Protein AF-A0A0F8ZRV9-F1 (afdb_monomer_lite)

Foldseek 3Di:
DDDQLAVVVLVVLVVLLVVLVPDPDLVSSLVSLVVSLCQLLVQVVHDLVLSLQLLCLVVVPPPVLSVLSVVLVVVNVCVVVPVDDDPCSVVSSVSSSVSSVVSSVCSVVVVVVDRHSVVSNVVSVDDSDPVSVVVVVVVVVVVVVVVVVVVVVD

Organism: NCBI:txid412755

pLDDT: mean 90.04, std 11.02, range [47.88, 98.31]

Sequence (154 aa):
MQKLDYRRELQELLVRFANAMSQTDPNTTFLQLWCILERITDTIGGRYDETIKRVLWLYVDRPDMKERLEHLRFRRNQYVHAAKSDSTMEQTVYSAKSFVEDHLLRLIRNDFGVASLNEYGKFLSLPTNVETLKKRREHLDRAIQIRDKKDSSE

Radius of gyration: 18.88 Å; chains: 1; bounding box: 40×34×60 Å

Structure (mmCIF, N/CA/C/O backbone):
data_AF-A0A0F8ZRV9-F1
#
_entry.id   AF-A0A0F8ZRV9-F1
#
loop_
_atom_site.group_PDB
_atom_site.id
_atom_site.type_symbol
_atom_site.label_atom_id
_atom_site.label_alt_id
_atom_site.label_comp_id
_atom_site.label_asym_id
_atom_site.label_entity_id
_atom_site.label_seq_id
_atom_site.pdbx_PDB_ins_code
_atom_site.Cartn_x
_atom_site.Cartn_y
_atom_site.Cartn_z
_atom_site.occupancy
_atom_site.B_iso_or_equiv
_atom_site.auth_seq_id
_atom_site.auth_comp_id
_atom_site.auth_asym_id
_atom_site.auth_atom_id
_atom_site.pdbx_PDB_model_num
ATOM 1 N N . MET A 1 1 ? -16.639 14.617 -5.423 1.00 51.97 1 MET A N 1
ATOM 2 C CA . MET A 1 1 ? -15.360 14.092 -4.894 1.00 51.97 1 MET A CA 1
ATOM 3 C C . MET A 1 1 ? -15.126 14.733 -3.538 1.00 51.97 1 MET A C 1
ATOM 5 O O . MET A 1 1 ? -15.075 15.956 -3.483 1.00 51.97 1 MET A O 1
ATOM 9 N N . GLN A 1 2 ? -15.071 13.948 -2.458 1.00 62.88 2 GLN A N 1
ATOM 10 C CA . GLN A 1 2 ? -14.686 14.455 -1.135 1.00 62.88 2 GLN A CA 1
ATOM 11 C C . GLN A 1 2 ? -13.272 15.053 -1.197 1.00 62.88 2 GLN A C 1
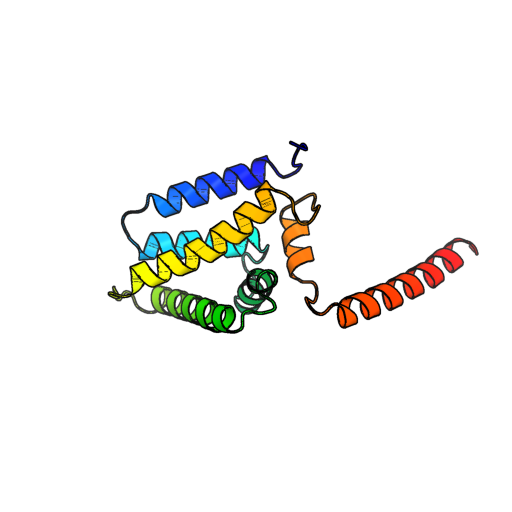ATOM 13 O O . GLN A 1 2 ? -12.431 14.604 -1.979 1.00 62.88 2 GLN A O 1
ATOM 18 N N . LYS A 1 3 ? -13.015 16.089 -0.395 1.00 78.50 3 LYS A N 1
ATOM 19 C CA . LYS A 1 3 ? -11.672 16.649 -0.231 1.00 78.50 3 LYS A CA 1
ATOM 20 C C . LYS A 1 3 ? -10.818 15.604 0.497 1.00 78.50 3 LYS A C 1
ATOM 22 O O . LYS A 1 3 ? -11.143 15.246 1.619 1.00 78.50 3 LYS A O 1
ATOM 27 N N . LEU A 1 4 ? -9.771 15.099 -0.156 1.00 87.25 4 LEU A N 1
ATOM 28 C CA . LEU A 1 4 ? -8.797 14.204 0.474 1.00 87.25 4 LEU A CA 1
ATOM 29 C C . LEU A 1 4 ? -7.794 15.046 1.266 1.00 87.25 4 LEU A C 1
ATOM 31 O O . LEU A 1 4 ? -7.089 15.868 0.673 1.00 87.25 4 LEU A O 1
ATOM 35 N N . ASP A 1 5 ? -7.702 14.833 2.576 1.00 90.50 5 ASP A N 1
ATOM 36 C CA . ASP A 1 5 ? -6.788 15.593 3.443 1.00 90.50 5 ASP A CA 1
ATOM 37 C C . ASP A 1 5 ? -5.311 15.340 3.097 1.00 90.50 5 ASP A C 1
ATOM 39 O O . ASP A 1 5 ? -4.480 16.243 3.163 1.00 90.50 5 ASP A O 1
ATOM 43 N N . TYR A 1 6 ? -5.007 14.153 2.570 1.00 93.31 6 TYR A N 1
ATOM 44 C CA . TYR A 1 6 ? -3.690 13.752 2.067 1.00 93.31 6 TYR A CA 1
ATOM 45 C C . TYR A 1 6 ? -3.513 13.958 0.555 1.00 93.31 6 TYR A C 1
ATOM 47 O O . TYR A 1 6 ? -2.625 13.360 -0.056 1.00 93.31 6 TYR A O 1
ATOM 55 N N . ARG A 1 7 ? -4.330 14.809 -0.090 1.00 94.25 7 ARG A N 1
ATOM 56 C CA . ARG A 1 7 ? -4.272 15.040 -1.550 1.00 94.25 7 ARG A CA 1
ATOM 57 C C . ARG A 1 7 ? -2.862 15.359 -2.044 1.00 94.25 7 ARG A C 1
ATOM 59 O O . ARG A 1 7 ? -2.469 14.858 -3.093 1.00 94.25 7 ARG A O 1
ATOM 66 N N . ARG A 1 8 ? -2.122 16.201 -1.317 1.00 94.38 8 ARG A N 1
ATOM 67 C CA . ARG A 1 8 ? -0.761 16.596 -1.704 1.00 94.38 8 ARG A CA 1
ATOM 68 C C . ARG A 1 8 ? 0.186 15.395 -1.695 1.00 94.38 8 ARG A C 1
ATOM 70 O O . ARG A 1 8 ? 0.881 15.173 -2.677 1.00 94.38 8 ARG A O 1
ATOM 77 N N . GLU A 1 9 ? 0.168 14.595 -0.633 1.00 94.31 9 GLU A N 1
ATOM 78 C CA . GLU A 1 9 ? 0.999 13.389 -0.545 1.00 94.31 9 GLU A CA 1
ATOM 79 C C . GLU A 1 9 ? 0.629 12.367 -1.627 1.00 94.31 9 GLU A C 1
ATOM 81 O O . GLU A 1 9 ? 1.505 11.759 -2.238 1.00 94.31 9 GLU A O 1
ATOM 86 N N . LEU A 1 10 ? -0.666 12.223 -1.927 1.00 95.56 10 LEU A N 1
ATOM 87 C CA . LEU A 1 10 ? -1.135 11.369 -3.017 1.00 95.56 10 LEU A CA 1
ATOM 88 C C . LEU A 1 10 ? -0.658 11.869 -4.388 1.00 95.56 10 LEU A C 1
ATOM 90 O O . LEU A 1 10 ? -0.245 11.068 -5.222 1.00 95.56 10 LEU A O 1
ATOM 94 N N . GLN A 1 11 ? -0.669 13.181 -4.631 1.00 96.62 11 GLN A N 1
ATOM 95 C CA . GLN A 1 11 ? -0.117 13.761 -5.859 1.00 96.62 11 GLN A CA 1
ATOM 96 C C . GLN A 1 11 ? 1.387 13.501 -5.975 1.00 96.62 11 GLN A C 1
ATOM 98 O O . GLN A 1 11 ? 1.851 13.091 -7.036 1.00 96.62 11 GLN A O 1
ATOM 103 N N . GLU A 1 12 ? 2.142 13.678 -4.890 1.00 96.38 12 GLU A N 1
ATOM 104 C CA . GLU A 1 12 ? 3.576 13.375 -4.855 1.00 96.38 12 GLU A CA 1
ATOM 105 C C . GLU A 1 12 ? 3.848 11.887 -5.154 1.00 96.38 12 GLU A C 1
ATOM 107 O O . GLU A 1 12 ? 4.767 11.568 -5.912 1.00 96.38 12 GLU A O 1
ATOM 112 N N . LEU A 1 13 ? 3.026 10.970 -4.628 1.00 96.50 13 LEU A N 1
ATOM 113 C CA . LEU A 1 13 ? 3.090 9.539 -4.946 1.00 96.50 13 LEU A CA 1
ATOM 114 C C . LEU A 1 13 ? 2.796 9.246 -6.422 1.00 96.50 13 LEU A C 1
ATOM 116 O O . LEU A 1 13 ? 3.531 8.484 -7.047 1.00 96.50 13 LEU A O 1
ATOM 120 N N . LEU A 1 14 ? 1.756 9.860 -6.991 1.00 97.81 14 LEU A N 1
ATOM 121 C CA . LEU A 1 14 ? 1.388 9.674 -8.398 1.00 97.81 14 LEU A CA 1
ATOM 122 C C . LEU A 1 14 ? 2.472 10.192 -9.347 1.00 97.81 14 LEU A C 1
ATOM 124 O O . LEU A 1 14 ? 2.784 9.531 -10.335 1.00 97.81 14 LEU A O 1
ATOM 128 N N . VAL A 1 15 ? 3.091 11.332 -9.029 1.00 98.12 15 VAL A N 1
ATOM 129 C CA . VAL A 1 15 ? 4.231 11.860 -9.794 1.00 98.12 15 VAL A CA 1
ATOM 130 C C . VAL A 1 15 ? 5.419 10.901 -9.721 1.00 98.12 15 VAL A C 1
ATOM 132 O O . VAL A 1 15 ? 6.020 10.594 -10.747 1.00 98.12 15 VAL A O 1
ATOM 135 N N . ARG A 1 16 ? 5.743 10.367 -8.535 1.00 97.38 16 ARG A N 1
ATOM 136 C CA . ARG A 1 16 ? 6.809 9.358 -8.387 1.00 97.38 16 ARG A CA 1
ATOM 137 C C . ARG A 1 16 ? 6.512 8.097 -9.191 1.00 97.38 16 ARG A C 1
ATOM 139 O O . ARG A 1 16 ? 7.412 7.580 -9.843 1.00 97.38 16 ARG A O 1
ATOM 146 N N . PHE A 1 17 ? 5.265 7.635 -9.180 1.00 98.25 17 PHE A N 1
ATOM 147 C CA . PHE A 1 17 ? 4.834 6.491 -9.976 1.00 98.25 17 PHE A CA 1
ATOM 148 C C . PHE A 1 17 ? 4.985 6.749 -11.480 1.00 98.25 17 PHE A C 1
ATOM 150 O O . PHE A 1 17 ? 5.601 5.945 -12.174 1.00 98.25 17 PHE A O 1
ATOM 157 N N . ALA A 1 18 ? 4.516 7.895 -11.980 1.00 98.00 18 ALA A N 1
ATOM 158 C CA . ALA A 1 18 ? 4.677 8.274 -13.384 1.00 98.00 18 ALA A CA 1
ATOM 159 C C . ALA A 1 18 ? 6.159 8.374 -13.795 1.00 98.00 18 ALA A C 1
ATOM 161 O O . ALA A 1 18 ? 6.546 7.883 -14.857 1.00 98.00 18 ALA A O 1
ATOM 162 N N . ASN A 1 19 ? 7.006 8.934 -12.926 1.00 97.56 19 ASN A N 1
ATOM 163 C CA . ASN A 1 19 ? 8.446 9.031 -13.159 1.00 97.56 19 ASN A CA 1
ATOM 164 C C . ASN A 1 19 ? 9.121 7.654 -13.187 1.00 97.56 19 ASN A C 1
ATOM 166 O O . ASN A 1 19 ? 9.988 7.436 -14.033 1.00 97.56 19 ASN A O 1
ATOM 170 N N . ALA A 1 20 ? 8.706 6.724 -12.320 1.00 97.12 20 ALA A N 1
ATOM 171 C CA . ALA A 1 20 ? 9.192 5.344 -12.318 1.00 97.12 20 ALA A CA 1
ATOM 172 C C . ALA A 1 20 ? 8.841 4.613 -13.614 1.00 97.12 20 ALA A C 1
ATOM 174 O O . ALA A 1 20 ? 9.692 3.952 -14.209 1.00 97.12 20 ALA A O 1
ATOM 175 N N . MET A 1 21 ? 7.608 4.788 -14.088 1.00 96.62 21 MET A N 1
ATOM 176 C CA . MET A 1 21 ? 7.146 4.199 -15.346 1.00 96.62 21 MET A CA 1
ATOM 177 C C . MET A 1 21 ? 7.795 4.825 -16.586 1.00 96.62 21 MET A C 1
ATOM 179 O O . MET A 1 21 ? 7.799 4.202 -17.641 1.00 96.62 21 MET A O 1
ATOM 183 N N . SER A 1 22 ? 8.357 6.029 -16.462 1.00 96.44 22 SER A N 1
ATOM 184 C CA . SER A 1 22 ? 9.089 6.708 -17.539 1.00 96.44 22 SER A CA 1
ATOM 185 C C . SER A 1 22 ? 10.569 6.309 -17.621 1.00 96.44 22 SER A C 1
ATOM 187 O O . SER A 1 22 ? 11.279 6.794 -18.500 1.00 96.44 22 SER A O 1
ATOM 189 N N . GLN A 1 23 ? 11.067 5.478 -16.699 1.00 95.06 23 GLN A N 1
ATOM 190 C CA . GLN A 1 23 ? 12.460 5.030 -16.722 1.00 95.06 23 GLN A CA 1
ATOM 191 C C . GLN A 1 23 ? 12.693 4.008 -17.840 1.00 95.06 23 GLN A C 1
ATOM 193 O O . GLN A 1 23 ? 11.866 3.130 -18.072 1.00 95.06 23 GLN A O 1
ATOM 198 N N . THR A 1 24 ? 13.855 4.091 -18.488 1.00 91.25 24 THR A N 1
ATOM 199 C CA . THR A 1 24 ? 14.255 3.144 -19.541 1.00 91.25 24 THR A CA 1
ATOM 200 C C . THR A 1 24 ? 14.810 1.838 -18.973 1.00 91.25 24 THR A C 1
ATOM 202 O O . THR A 1 24 ? 14.653 0.790 -19.590 1.00 91.25 24 THR A O 1
ATOM 205 N N . ASP A 1 25 ? 15.480 1.889 -17.817 1.00 90.69 25 ASP A N 1
ATOM 206 C CA . ASP A 1 25 ? 16.070 0.710 -17.176 1.00 90.69 25 ASP A CA 1
ATOM 207 C C . ASP A 1 25 ? 15.048 0.004 -16.261 1.00 90.69 25 ASP A C 1
ATOM 209 O O . ASP A 1 25 ? 14.657 0.576 -15.236 1.00 90.69 25 ASP A O 1
ATOM 213 N N . PRO A 1 26 ? 14.666 -1.256 -16.557 1.00 90.00 26 PRO A N 1
ATOM 214 C CA . PRO A 1 26 ? 13.691 -1.999 -15.763 1.00 90.00 26 PRO A CA 1
ATOM 215 C C . PRO A 1 26 ? 14.103 -2.196 -14.301 1.00 90.00 26 PRO A C 1
ATOM 217 O O . PRO A 1 26 ? 13.244 -2.267 -13.422 1.00 90.00 26 PRO A O 1
ATOM 220 N N . ASN A 1 27 ? 15.405 -2.272 -14.010 1.00 89.12 27 ASN A N 1
ATOM 221 C CA . ASN A 1 27 ? 15.872 -2.428 -12.633 1.00 89.12 27 ASN A CA 1
ATOM 222 C C . ASN A 1 27 ? 15.600 -1.163 -11.813 1.00 89.12 27 ASN A C 1
ATOM 224 O O . ASN A 1 27 ? 15.067 -1.229 -10.703 1.00 89.12 27 ASN A O 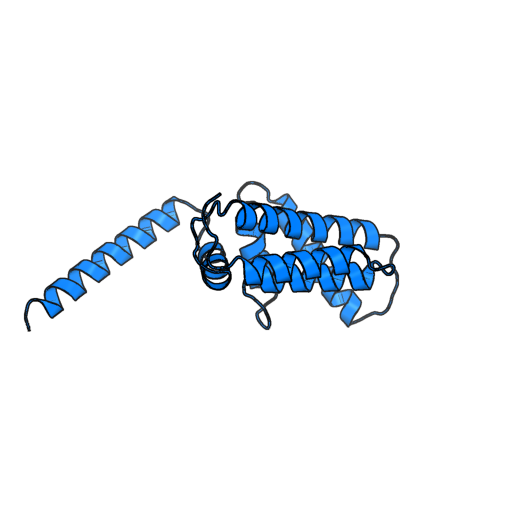1
ATOM 228 N N . THR A 1 28 ? 15.919 -0.005 -12.389 1.00 91.62 28 THR A N 1
ATOM 229 C CA . THR A 1 28 ? 15.612 1.306 -11.817 1.00 91.62 28 THR A CA 1
ATOM 230 C C . THR A 1 28 ? 14.107 1.481 -11.638 1.00 91.62 28 THR A C 1
ATOM 232 O O . THR A 1 28 ? 13.672 1.884 -10.557 1.00 91.62 28 THR A O 1
ATOM 235 N N . THR A 1 29 ? 13.297 1.113 -12.639 1.00 95.25 29 THR A N 1
ATOM 236 C CA . THR A 1 29 ? 11.830 1.107 -12.511 1.00 95.25 29 THR A CA 1
ATOM 237 C C . THR A 1 29 ? 11.386 0.257 -11.325 1.00 95.25 29 THR A C 1
ATOM 239 O O . THR A 1 29 ? 10.628 0.729 -10.479 1.00 95.25 29 THR A O 1
ATOM 242 N N . PHE A 1 30 ? 11.876 -0.981 -11.226 1.00 94.75 30 PHE A N 1
ATOM 243 C CA . PHE A 1 30 ? 11.506 -1.898 -10.154 1.00 94.75 30 PHE A CA 1
ATOM 244 C C . PHE A 1 30 ? 11.846 -1.339 -8.767 1.00 94.75 30 PHE A C 1
ATOM 246 O O . PHE A 1 30 ? 10.990 -1.350 -7.881 1.00 94.75 30 PHE A O 1
ATOM 253 N N . LEU A 1 31 ? 13.053 -0.798 -8.577 1.00 93.06 31 LEU A N 1
ATOM 254 C CA . LEU A 1 31 ? 13.441 -0.192 -7.302 1.00 93.06 31 LEU A CA 1
ATOM 255 C C . LEU A 1 31 ? 12.566 1.007 -6.935 1.00 93.06 31 LEU A C 1
ATOM 257 O O . LEU A 1 31 ? 12.151 1.128 -5.784 1.00 93.06 31 LEU A O 1
ATOM 261 N N . GLN A 1 32 ? 12.253 1.877 -7.897 1.00 95.88 32 GLN A N 1
ATOM 262 C CA . GLN A 1 32 ? 11.383 3.022 -7.637 1.00 95.88 32 GLN A CA 1
ATOM 263 C C . GLN A 1 32 ? 9.962 2.578 -7.268 1.00 95.88 32 GLN A C 1
ATOM 265 O O . GLN A 1 32 ? 9.390 3.112 -6.317 1.00 95.88 32 GLN A O 1
ATOM 270 N N . LEU A 1 33 ? 9.416 1.564 -7.948 1.00 97.31 33 LEU A N 1
ATOM 271 C CA . LEU A 1 33 ? 8.125 0.963 -7.597 1.00 97.31 33 LEU A CA 1
ATOM 272 C C . LEU A 1 33 ? 8.148 0.339 -6.195 1.00 97.31 33 LEU A C 1
ATOM 274 O O . LEU A 1 33 ? 7.206 0.529 -5.427 1.00 97.31 33 LEU A O 1
ATOM 278 N N . TRP A 1 34 ? 9.232 -0.347 -5.824 1.00 95.62 34 TRP A N 1
ATOM 279 C CA . TRP A 1 34 ? 9.401 -0.892 -4.477 1.00 95.62 34 TRP A CA 1
ATOM 280 C C . TRP A 1 34 ? 9.419 0.211 -3.410 1.00 95.62 34 TRP A C 1
ATOM 282 O O . TRP A 1 34 ? 8.697 0.119 -2.420 1.00 95.62 34 TRP A O 1
ATOM 292 N N . CYS A 1 35 ? 10.163 1.299 -3.627 1.00 95.06 35 CYS A N 1
ATOM 293 C CA . CYS A 1 35 ? 10.163 2.441 -2.708 1.00 95.06 35 CYS A CA 1
ATOM 294 C C . CYS A 1 35 ? 8.783 3.109 -2.598 1.00 95.06 35 CYS A C 1
ATOM 296 O O . CYS A 1 35 ? 8.417 3.611 -1.533 1.00 95.06 35 CYS A O 1
ATOM 298 N N . ILE A 1 36 ? 7.998 3.117 -3.680 1.00 97.25 36 ILE A N 1
ATOM 299 C CA . ILE A 1 36 ? 6.612 3.593 -3.647 1.00 97.25 36 ILE A CA 1
ATOM 300 C C . ILE A 1 36 ? 5.750 2.675 -2.774 1.00 97.25 36 ILE A C 1
ATOM 302 O O . ILE A 1 36 ? 4.994 3.197 -1.956 1.00 97.25 36 ILE A O 1
ATOM 306 N N . LEU A 1 37 ? 5.892 1.346 -2.879 1.00 96.69 37 LEU A N 1
ATOM 307 C CA . LEU A 1 37 ? 5.215 0.414 -1.967 1.00 96.69 37 LEU A CA 1
ATOM 308 C C . LEU A 1 37 ? 5.584 0.711 -0.515 1.00 96.69 37 LEU A C 1
ATOM 310 O O . LEU A 1 37 ? 4.686 0.920 0.291 1.00 96.69 37 LEU A O 1
ATOM 314 N N . GLU A 1 38 ? 6.877 0.827 -0.200 1.00 95.56 38 GLU A N 1
ATOM 315 C CA . GLU A 1 38 ? 7.345 1.131 1.159 1.00 95.56 38 GLU A CA 1
ATOM 316 C C . GLU A 1 38 ? 6.767 2.447 1.699 1.00 95.56 38 GLU A C 1
ATOM 318 O O . GLU A 1 38 ? 6.421 2.533 2.879 1.00 95.56 38 GLU A O 1
ATOM 323 N N . ARG A 1 39 ? 6.638 3.474 0.847 1.00 95.69 39 ARG A N 1
ATOM 324 C CA . ARG A 1 39 ? 6.018 4.750 1.223 1.00 95.69 39 ARG A CA 1
ATOM 325 C C . ARG A 1 39 ? 4.519 4.606 1.456 1.00 95.69 39 ARG A C 1
ATOM 327 O O . ARG A 1 39 ? 4.028 5.107 2.462 1.00 95.69 39 ARG A O 1
ATOM 334 N N . ILE A 1 40 ? 3.800 3.964 0.536 1.00 95.50 40 ILE A N 1
ATOM 335 C CA . ILE A 1 40 ? 2.347 3.781 0.627 1.00 95.50 40 ILE A CA 1
ATOM 336 C C . ILE A 1 40 ? 1.987 2.962 1.865 1.00 95.50 40 ILE A C 1
ATOM 338 O O . ILE A 1 40 ? 1.042 3.297 2.574 1.00 95.50 40 ILE A O 1
ATOM 342 N N . THR A 1 41 ? 2.750 1.908 2.146 1.00 95.25 41 THR A N 1
ATOM 343 C CA . THR A 1 41 ? 2.514 1.062 3.311 1.00 95.25 41 THR A CA 1
ATOM 344 C C . THR A 1 41 ? 3.070 1.640 4.602 1.00 95.25 41 THR A C 1
ATOM 346 O O . THR A 1 41 ? 2.922 0.984 5.622 1.00 95.25 41 THR A O 1
ATOM 349 N N . ASP A 1 42 ? 3.680 2.829 4.599 1.00 94.50 42 ASP A N 1
ATOM 350 C CA . ASP A 1 42 ? 4.326 3.460 5.759 1.00 94.50 42 ASP A CA 1
ATOM 351 C C . ASP A 1 42 ? 5.338 2.534 6.463 1.00 94.50 42 ASP A C 1
ATOM 353 O O . ASP A 1 42 ? 5.253 2.257 7.661 1.00 94.50 42 ASP A O 1
ATOM 357 N N . THR A 1 43 ? 6.265 1.983 5.677 1.00 93.69 43 THR A N 1
ATOM 358 C CA . THR A 1 43 ? 7.317 1.052 6.125 1.00 93.69 43 THR A CA 1
ATOM 359 C C . THR A 1 43 ? 8.713 1.480 5.669 1.00 93.69 43 THR A C 1
ATOM 361 O O . THR A 1 43 ? 9.612 0.646 5.570 1.00 93.69 43 THR A O 1
ATOM 364 N N . ILE A 1 44 ? 8.920 2.760 5.344 1.00 88.94 44 ILE A N 1
ATOM 365 C CA . ILE A 1 44 ? 10.250 3.277 4.985 1.00 88.94 44 ILE A CA 1
ATOM 366 C C . ILE A 1 44 ? 11.208 3.056 6.158 1.00 88.94 44 ILE A C 1
ATOM 368 O O . ILE A 1 44 ? 10.921 3.457 7.282 1.00 88.94 44 ILE A O 1
ATOM 372 N N . GLY A 1 45 ? 12.348 2.411 5.898 1.00 81.56 45 GLY A N 1
ATOM 373 C CA . GLY A 1 45 ? 13.318 2.048 6.940 1.00 81.56 45 GLY A CA 1
ATOM 374 C C . GLY A 1 45 ? 12.861 0.909 7.864 1.00 81.56 45 GLY A C 1
ATOM 375 O O . GLY A 1 45 ? 13.587 0.551 8.788 1.00 81.56 45 GLY A O 1
ATOM 376 N N . GLY A 1 46 ? 11.679 0.335 7.620 1.00 81.31 46 GLY A N 1
ATOM 377 C CA . GLY A 1 46 ? 11.158 -0.833 8.321 1.00 81.31 46 GLY A CA 1
ATOM 378 C C . GLY A 1 46 ? 11.693 -2.156 7.764 1.00 81.31 46 GLY A C 1
ATOM 379 O O . GLY A 1 46 ? 12.556 -2.202 6.885 1.00 81.31 46 GLY A O 1
ATOM 380 N N . ARG A 1 47 ? 11.165 -3.271 8.281 1.00 84.31 47 ARG A N 1
ATOM 381 C CA . ARG A 1 47 ? 11.508 -4.622 7.800 1.00 84.31 47 ARG A CA 1
ATOM 382 C C . ARG A 1 47 ? 10.685 -4.948 6.552 1.00 84.31 47 ARG A C 1
ATOM 384 O O . ARG A 1 47 ? 9.482 -4.710 6.547 1.00 84.31 47 ARG A O 1
ATOM 391 N N . TYR A 1 48 ? 11.287 -5.586 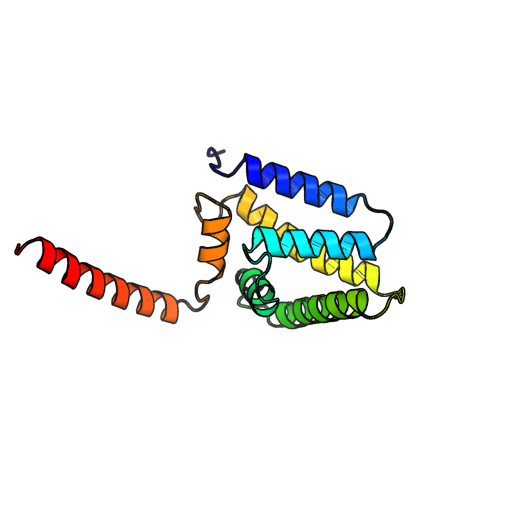5.543 1.00 85.88 48 TYR A N 1
ATOM 392 C CA . TYR A 1 48 ? 10.569 -5.975 4.312 1.00 85.88 48 TYR A CA 1
ATOM 393 C C . TYR A 1 48 ? 9.361 -6.876 4.576 1.00 85.88 48 TYR A C 1
ATOM 395 O O . TYR A 1 48 ? 8.366 -6.799 3.861 1.00 85.88 48 TYR A O 1
ATOM 403 N N . ASP A 1 49 ? 9.419 -7.682 5.635 1.00 89.12 49 ASP A N 1
ATOM 404 C CA . ASP A 1 49 ? 8.302 -8.527 6.063 1.00 89.12 49 ASP A CA 1
ATOM 405 C C . ASP A 1 49 ? 7.055 -7.697 6.405 1.00 89.12 49 ASP A C 1
ATOM 407 O O . ASP A 1 49 ? 5.926 -8.130 6.174 1.00 89.12 49 ASP A O 1
ATOM 411 N N . GLU A 1 50 ? 7.246 -6.483 6.926 1.00 92.94 50 GLU A N 1
ATOM 412 C CA . GLU A 1 50 ? 6.154 -5.571 7.243 1.00 92.94 50 GLU A CA 1
ATOM 413 C C . GLU A 1 50 ? 5.545 -4.957 5.982 1.00 92.94 50 GLU A C 1
ATOM 415 O O . GLU A 1 50 ? 4.320 -4.925 5.862 1.00 92.94 50 GLU A O 1
ATOM 420 N N . THR A 1 51 ? 6.378 -4.549 5.019 1.00 94.75 51 THR A N 1
ATOM 421 C CA . THR A 1 51 ? 5.922 -4.089 3.699 1.00 94.75 51 THR A CA 1
ATOM 422 C C . THR A 1 51 ? 5.080 -5.167 3.031 1.00 94.75 51 THR A C 1
ATOM 424 O O . THR A 1 51 ? 3.929 -4.914 2.687 1.00 94.75 51 THR A O 1
ATOM 427 N N . ILE A 1 52 ? 5.595 -6.399 2.933 1.00 94.56 52 ILE A N 1
ATOM 428 C CA . ILE A 1 52 ? 4.872 -7.529 2.330 1.00 94.56 52 ILE A CA 1
ATOM 429 C C . ILE A 1 52 ? 3.535 -7.749 3.032 1.00 94.56 52 ILE A C 1
ATOM 431 O O . ILE A 1 52 ? 2.502 -7.838 2.371 1.00 94.56 52 ILE A O 1
ATOM 435 N N . LYS A 1 53 ? 3.531 -7.808 4.368 1.00 94.25 53 LYS A N 1
ATOM 436 C CA . LYS A 1 53 ? 2.306 -8.025 5.141 1.00 94.25 53 LYS A CA 1
ATOM 437 C C . LYS A 1 53 ? 1.257 -6.942 4.870 1.00 94.25 53 LYS A C 1
ATOM 439 O O . LYS A 1 53 ? 0.088 -7.277 4.698 1.00 94.25 53 LYS A O 1
ATOM 444 N N . ARG A 1 54 ? 1.659 -5.666 4.844 1.00 95.94 54 ARG A N 1
ATOM 445 C CA . ARG A 1 54 ? 0.747 -4.535 4.611 1.00 95.94 54 ARG A CA 1
ATOM 446 C C . ARG A 1 54 ? 0.257 -4.484 3.162 1.00 95.94 54 ARG A C 1
ATOM 448 O O . ARG A 1 54 ? -0.915 -4.190 2.950 1.00 95.94 54 ARG A O 1
ATOM 455 N N . VAL A 1 55 ? 1.095 -4.840 2.182 1.00 96.69 55 VAL A N 1
ATOM 456 C CA . VAL A 1 55 ? 0.652 -4.965 0.781 1.00 96.69 55 VAL A CA 1
ATOM 457 C C . VAL A 1 55 ? -0.375 -6.092 0.637 1.00 96.69 55 VAL A C 1
ATOM 459 O O . VAL A 1 55 ? -1.436 -5.911 0.042 1.00 96.69 55 VAL A O 1
ATOM 462 N N . LEU A 1 56 ? -0.107 -7.248 1.251 1.00 96.06 56 LEU A N 1
ATOM 463 C CA . LEU A 1 56 ? -0.989 -8.419 1.207 1.00 96.06 56 LEU A CA 1
ATOM 464 C C . LEU A 1 56 ? -2.345 -8.217 1.877 1.00 96.06 56 LEU A C 1
ATOM 466 O O . LEU A 1 56 ? -3.242 -9.032 1.670 1.00 96.06 56 LEU A O 1
ATOM 470 N N . TRP A 1 57 ? -2.524 -7.146 2.648 1.00 95.94 57 TRP A N 1
ATOM 471 C CA . TRP A 1 57 ? -3.793 -6.853 3.302 1.00 95.94 57 TRP A CA 1
ATOM 472 C C . TRP A 1 57 ? -4.954 -6.776 2.293 1.00 95.94 57 TRP A C 1
ATOM 474 O O . TRP A 1 57 ? -6.053 -7.235 2.590 1.00 95.94 57 TRP A O 1
ATOM 484 N N . LEU A 1 58 ? -4.705 -6.281 1.072 1.00 95.56 58 LEU A N 1
ATOM 485 C CA . LEU A 1 58 ? -5.707 -6.217 -0.003 1.00 95.56 58 LEU A CA 1
ATOM 486 C C . LEU A 1 58 ? -6.063 -7.587 -0.622 1.00 95.56 58 LEU A C 1
ATOM 488 O O . LEU A 1 58 ? -7.019 -7.671 -1.390 1.00 95.56 58 LEU A O 1
ATOM 492 N N . TYR A 1 59 ? -5.317 -8.651 -0.307 1.00 94.81 59 TYR A N 1
ATOM 493 C CA . TYR A 1 59 ? -5.299 -9.921 -1.046 1.00 94.81 59 TYR A CA 1
ATOM 494 C C . TYR A 1 59 ? -5.588 -11.138 -0.153 1.00 94.81 59 TYR A C 1
ATOM 496 O O . TYR A 1 59 ? -4.971 -12.191 -0.303 1.00 94.81 59 TYR A O 1
ATOM 504 N N . VAL A 1 60 ? -6.525 -10.997 0.788 1.00 86.44 60 VAL A N 1
ATOM 505 C CA . VAL A 1 60 ? -6.823 -12.000 1.833 1.00 86.44 60 VAL A CA 1
ATOM 506 C C . VAL A 1 60 ? -7.061 -13.409 1.272 1.00 86.44 60 VAL A C 1
ATOM 508 O O . VAL A 1 60 ? -6.543 -14.375 1.826 1.00 86.44 60 VAL A O 1
ATOM 511 N N . ASP A 1 61 ? -7.763 -13.518 0.143 1.00 85.25 61 ASP A N 1
ATOM 512 C CA . ASP A 1 61 ? -8.167 -14.798 -0.459 1.00 85.25 61 ASP A CA 1
ATOM 513 C C . ASP A 1 61 ? -7.253 -15.247 -1.614 1.00 85.25 61 ASP A C 1
ATOM 515 O O . ASP A 1 61 ? -7.636 -16.069 -2.448 1.00 85.25 61 ASP A O 1
ATOM 519 N N . ARG A 1 62 ? -6.049 -14.670 -1.715 1.00 88.50 62 ARG A N 1
ATOM 520 C CA . ARG A 1 62 ? -5.135 -14.860 -2.851 1.00 88.50 62 ARG A CA 1
ATOM 521 C C . ARG A 1 62 ? -3.740 -15.272 -2.376 1.00 88.50 62 ARG A C 1
ATOM 523 O O . ARG A 1 62 ? -2.827 -14.443 -2.345 1.00 88.50 62 ARG A O 1
ATOM 530 N N . PRO A 1 63 ? -3.547 -16.547 -1.984 1.00 85.12 63 PRO A N 1
ATOM 531 C CA . PRO A 1 63 ? -2.262 -17.028 -1.473 1.00 85.12 63 PRO A CA 1
ATOM 532 C C . PRO A 1 63 ? -1.130 -16.896 -2.506 1.00 85.12 63 PRO A C 1
ATOM 534 O O . PRO A 1 63 ? 0.012 -16.638 -2.128 1.00 85.12 63 PRO A O 1
ATOM 537 N N . ASP A 1 64 ? -1.463 -16.961 -3.798 1.00 91.44 64 ASP A N 1
ATOM 538 C CA . ASP A 1 64 ? -0.558 -16.730 -4.929 1.00 91.44 64 ASP A CA 1
ATOM 539 C C . ASP A 1 64 ? 0.113 -15.344 -4.887 1.00 91.44 64 ASP A C 1
ATOM 541 O O . ASP A 1 64 ? 1.269 -15.183 -5.287 1.00 91.44 64 ASP A O 1
ATOM 545 N N . MET A 1 65 ? -0.563 -14.332 -4.331 1.00 94.00 65 MET A N 1
ATOM 546 C CA . MET A 1 65 ? -0.007 -12.978 -4.219 1.00 94.00 65 MET A CA 1
ATOM 547 C C . MET A 1 65 ? 1.159 -12.905 -3.237 1.00 94.00 65 MET A C 1
ATOM 549 O O . MET A 1 65 ? 2.076 -12.104 -3.433 1.00 94.00 65 MET A O 1
ATOM 553 N N . LYS A 1 66 ? 1.162 -13.758 -2.203 1.00 93.19 66 LYS A N 1
ATOM 554 C CA . LYS A 1 66 ? 2.270 -13.824 -1.245 1.00 93.19 66 LYS A CA 1
ATOM 555 C C . LYS A 1 66 ? 3.533 -14.326 -1.922 1.00 93.19 66 LYS A C 1
ATOM 557 O O . LYS A 1 66 ? 4.574 -13.697 -1.783 1.00 93.19 66 LYS A O 1
ATOM 562 N N . GLU A 1 67 ? 3.437 -15.412 -2.678 1.00 92.62 67 GLU A N 1
ATOM 563 C CA . GLU A 1 67 ? 4.575 -15.969 -3.416 1.00 92.62 67 GLU A CA 1
ATOM 564 C C . GLU A 1 67 ? 5.129 -14.956 -4.423 1.00 92.62 67 GLU A C 1
ATOM 566 O O . GLU A 1 67 ? 6.342 -14.762 -4.514 1.00 92.62 67 GLU A O 1
ATOM 571 N N . ARG A 1 68 ? 4.241 -14.220 -5.103 1.00 93.75 68 ARG A N 1
ATOM 572 C CA . ARG A 1 68 ? 4.630 -13.147 -6.022 1.00 93.75 68 ARG A CA 1
ATOM 573 C C . ARG A 1 68 ? 5.393 -12.022 -5.314 1.00 93.75 68 ARG A C 1
ATOM 575 O O . ARG A 1 68 ? 6.435 -11.606 -5.813 1.00 93.75 68 ARG A O 1
ATOM 582 N N . LEU A 1 69 ? 4.927 -11.543 -4.157 1.00 93.75 69 LEU A N 1
ATOM 583 C CA . LEU A 1 69 ? 5.630 -10.515 -3.370 1.00 93.75 69 LEU A CA 1
ATOM 584 C C . LEU A 1 69 ? 6.951 -11.009 -2.783 1.00 93.75 69 LEU A C 1
ATOM 586 O O . LEU A 1 69 ? 7.924 -10.257 -2.739 1.00 93.75 69 LEU A O 1
ATOM 590 N N . GLU A 1 70 ? 7.005 -12.268 -2.361 1.00 93.19 70 GLU A N 1
ATOM 591 C CA . GLU A 1 70 ? 8.235 -12.889 -1.877 1.00 93.19 70 GLU A CA 1
ATOM 592 C C . GLU A 1 70 ? 9.287 -12.989 -2.979 1.00 93.19 70 GLU A C 1
ATOM 594 O O . GLU A 1 70 ? 10.458 -12.666 -2.755 1.00 93.19 70 GLU A O 1
ATOM 599 N N . HIS A 1 71 ? 8.860 -13.323 -4.199 1.00 91.94 71 HIS A N 1
ATOM 600 C CA . HIS A 1 71 ? 9.718 -13.238 -5.369 1.00 91.94 71 HIS A CA 1
ATOM 601 C C . HIS A 1 71 ? 10.233 -11.804 -5.567 1.00 91.94 71 HIS A C 1
ATOM 603 O O . HIS A 1 71 ? 11.439 -11.613 -5.695 1.00 91.94 71 HIS A O 1
ATOM 609 N N . LEU A 1 72 ? 9.379 -10.774 -5.492 1.00 93.06 72 LEU A N 1
ATOM 610 C CA . LEU A 1 72 ? 9.828 -9.374 -5.584 1.00 93.06 72 LEU A CA 1
ATOM 611 C C . LEU A 1 72 ? 10.870 -9.015 -4.508 1.00 93.06 72 LEU A C 1
ATOM 613 O O . LEU A 1 72 ? 11.899 -8.421 -4.832 1.00 93.06 72 LEU A O 1
ATOM 617 N N . ARG A 1 73 ? 10.667 -9.421 -3.248 1.00 91.81 73 ARG A N 1
ATOM 618 C CA . ARG A 1 73 ? 11.652 -9.211 -2.169 1.00 91.81 73 ARG A CA 1
ATOM 619 C C . ARG A 1 73 ? 12.991 -9.860 -2.501 1.00 91.81 73 ARG A C 1
ATOM 621 O O . ARG A 1 73 ? 14.037 -9.228 -2.352 1.00 91.81 73 ARG A O 1
ATOM 628 N N . PHE A 1 74 ? 12.964 -11.106 -2.967 1.00 89.12 74 PHE A N 1
ATOM 629 C CA . PHE A 1 74 ? 14.169 -11.820 -3.372 1.00 89.12 74 PHE A CA 1
ATOM 630 C C . PHE A 1 74 ? 14.905 -11.084 -4.499 1.00 89.12 74 PHE A C 1
ATOM 632 O O . PHE A 1 74 ? 16.108 -10.852 -4.387 1.00 89.12 74 PHE A O 1
ATOM 639 N N . ARG A 1 75 ? 14.184 -10.619 -5.526 1.00 87.00 75 ARG A N 1
ATOM 640 C CA . ARG A 1 75 ? 14.741 -9.832 -6.639 1.00 87.00 75 ARG A CA 1
ATOM 641 C C . ARG A 1 75 ? 15.377 -8.527 -6.177 1.00 87.00 75 ARG A C 1
ATOM 643 O O . ARG A 1 75 ? 16.479 -8.196 -6.606 1.00 87.00 75 ARG A O 1
ATOM 650 N N . ARG A 1 76 ? 14.730 -7.814 -5.255 1.00 85.94 76 ARG A N 1
ATOM 651 C CA . ARG A 1 76 ? 15.266 -6.582 -4.662 1.00 85.94 76 ARG A CA 1
ATOM 652 C C . ARG A 1 76 ? 16.561 -6.838 -3.898 1.00 85.94 76 ARG A C 1
ATOM 654 O O . ARG A 1 76 ? 17.513 -6.080 -4.049 1.00 85.94 76 ARG A O 1
ATOM 661 N N . ASN A 1 77 ? 16.629 -7.925 -3.133 1.00 84.69 77 ASN A N 1
ATOM 662 C CA . ASN A 1 77 ? 17.859 -8.310 -2.441 1.00 84.69 77 ASN A CA 1
ATOM 663 C C . ASN A 1 77 ? 18.959 -8.726 -3.427 1.00 84.69 77 ASN A C 1
ATOM 665 O O . ASN A 1 77 ? 20.103 -8.312 -3.270 1.00 84.69 77 ASN A O 1
ATOM 669 N N . GLN A 1 78 ? 18.623 -9.490 -4.470 1.00 80.88 78 GLN A N 1
ATOM 670 C CA . GLN A 1 78 ? 19.577 -9.858 -5.515 1.00 80.88 78 GLN A CA 1
ATOM 671 C C . GLN A 1 78 ? 20.152 -8.635 -6.218 1.00 80.88 78 GLN A C 1
ATOM 673 O O . GLN A 1 78 ? 21.360 -8.576 -6.380 1.00 80.88 78 GLN A O 1
ATOM 678 N N . TYR A 1 79 ? 19.334 -7.648 -6.582 1.00 73.50 79 TYR A N 1
ATOM 679 C CA . TYR A 1 79 ? 19.819 -6.439 -7.249 1.00 73.50 79 TYR A CA 1
ATOM 680 C C . TYR A 1 79 ? 20.808 -5.645 -6.380 1.00 73.50 79 TYR A C 1
ATOM 682 O O . TYR A 1 79 ? 21.831 -5.176 -6.871 1.00 73.50 79 TYR A O 1
ATOM 690 N N . VAL A 1 80 ? 20.546 -5.549 -5.071 1.00 66.62 80 VAL A N 1
ATOM 691 C CA . VAL A 1 80 ? 21.465 -4.905 -4.114 1.00 66.62 80 VAL A CA 1
ATOM 692 C C . VAL A 1 80 ? 22.795 -5.669 -3.994 1.00 66.62 80 VAL A C 1
ATOM 694 O O . VAL A 1 80 ? 23.821 -5.060 -3.697 1.00 66.62 80 VAL A O 1
ATOM 697 N N . HIS A 1 81 ? 22.803 -6.982 -4.243 1.00 58.88 81 HIS A N 1
ATOM 698 C CA . HIS A 1 81 ? 23.971 -7.847 -4.032 1.00 58.88 81 HIS A CA 1
ATOM 699 C C . HIS A 1 81 ? 24.670 -8.341 -5.312 1.00 58.88 81 HIS A C 1
ATOM 701 O O . HIS A 1 81 ? 25.812 -8.788 -5.241 1.00 58.88 81 HIS A O 1
ATOM 707 N N . ALA A 1 82 ? 24.031 -8.276 -6.478 1.00 56.44 82 ALA A N 1
ATOM 708 C CA . ALA A 1 82 ? 24.529 -8.823 -7.732 1.00 56.44 82 ALA A CA 1
ATOM 709 C C . ALA A 1 82 ? 24.003 -7.996 -8.916 1.00 56.44 82 ALA A C 1
ATOM 711 O O . ALA A 1 82 ? 22.837 -8.085 -9.292 1.00 56.44 82 ALA A O 1
ATOM 712 N N . ALA A 1 83 ? 24.890 -7.224 -9.544 1.00 55.69 83 ALA A N 1
ATOM 713 C CA . ALA A 1 83 ? 24.616 -6.425 -10.739 1.00 55.69 83 ALA A CA 1
ATOM 714 C C . ALA A 1 83 ? 24.476 -7.291 -12.013 1.00 55.69 83 ALA A C 1
ATOM 716 O O . ALA A 1 83 ? 25.198 -7.098 -12.989 1.00 55.69 83 ALA A O 1
ATOM 717 N N . LYS A 1 84 ? 23.590 -8.296 -12.006 1.00 56.06 84 LYS A N 1
ATOM 718 C CA . LYS A 1 84 ? 23.269 -9.100 -13.195 1.00 56.06 84 LYS A CA 1
ATOM 719 C C . LYS A 1 84 ? 21.924 -8.670 -13.768 1.00 56.06 84 LYS A C 1
ATOM 721 O O . LYS A 1 84 ? 20.912 -8.727 -13.076 1.00 56.06 84 LYS A O 1
ATOM 726 N N . SER A 1 85 ? 21.923 -8.277 -15.040 1.00 56.84 85 SER A N 1
ATOM 727 C CA . SER A 1 85 ? 20.696 -8.116 -15.815 1.00 56.84 85 SER A CA 1
ATOM 728 C C . SER A 1 85 ? 20.064 -9.487 -16.053 1.00 56.84 85 SER A C 1
ATOM 730 O O . SER A 1 85 ? 20.744 -10.462 -16.374 1.00 56.84 85 SER A O 1
ATOM 732 N N . ASP A 1 86 ? 18.754 -9.572 -15.858 1.00 66.06 86 ASP A N 1
ATOM 733 C CA . ASP A 1 86 ? 17.998 -10.810 -15.992 1.00 66.06 86 ASP A CA 1
ATOM 734 C C . ASP A 1 86 ? 16.794 -10.571 -16.903 1.00 66.06 86 ASP A C 1
ATOM 736 O O . ASP A 1 86 ? 16.019 -9.633 -16.709 1.00 66.06 86 ASP A O 1
ATOM 740 N N . SER A 1 87 ? 16.646 -11.460 -17.884 1.00 66.38 87 SER A N 1
ATOM 741 C CA . SER A 1 87 ? 15.543 -11.543 -18.848 1.00 66.38 87 SER A CA 1
ATOM 742 C C . SER A 1 87 ? 14.132 -11.480 -18.244 1.00 66.38 87 SER A C 1
ATOM 744 O O . SER A 1 87 ? 13.181 -11.143 -18.940 1.00 66.38 87 SER A O 1
ATOM 746 N N . THR A 1 88 ? 13.971 -11.772 -16.952 1.00 80.81 88 THR A N 1
ATOM 747 C CA . THR A 1 88 ? 12.677 -11.758 -16.248 1.00 80.81 88 THR A CA 1
ATOM 748 C C . THR A 1 88 ? 12.347 -10.419 -15.574 1.00 80.81 88 THR A C 1
ATOM 750 O O . THR A 1 88 ? 11.323 -10.289 -14.892 1.00 80.81 88 THR A O 1
ATOM 753 N N . MET A 1 89 ? 13.200 -9.397 -15.725 1.00 87.00 89 MET A N 1
ATOM 754 C CA . MET A 1 89 ? 13.022 -8.125 -15.017 1.00 87.00 89 MET A CA 1
ATOM 755 C C . MET A 1 89 ? 11.737 -7.392 -15.423 1.00 87.00 89 MET A C 1
ATOM 757 O O . MET A 1 89 ? 11.063 -6.832 -14.563 1.00 87.00 89 MET A O 1
ATOM 761 N N . GLU A 1 90 ? 11.312 -7.471 -16.684 1.00 88.31 90 GLU A N 1
ATOM 762 C CA . GLU A 1 90 ? 10.042 -6.871 -17.121 1.00 88.31 90 GLU A CA 1
ATOM 763 C C . GLU A 1 90 ? 8.829 -7.474 -16.394 1.00 88.31 90 GLU A C 1
ATOM 765 O O . GLU A 1 90 ? 7.941 -6.750 -15.944 1.00 88.31 90 GLU A O 1
ATOM 770 N N . GLN A 1 91 ? 8.819 -8.795 -16.182 1.00 90.50 91 GLN A N 1
ATOM 771 C CA . GLN A 1 91 ? 7.766 -9.471 -15.412 1.00 90.50 91 GLN A CA 1
ATOM 772 C C . GLN A 1 91 ? 7.795 -9.058 -13.933 1.00 90.50 91 GLN A C 1
ATOM 774 O O . GLN A 1 91 ? 6.749 -8.930 -13.287 1.00 90.50 91 GLN A O 1
ATOM 779 N N . THR A 1 92 ? 8.996 -8.818 -13.401 1.00 92.56 92 THR A N 1
ATOM 780 C CA . THR A 1 92 ? 9.210 -8.310 -12.038 1.00 92.56 92 THR A CA 1
ATOM 781 C C . THR A 1 92 ? 8.634 -6.896 -11.901 1.00 92.56 92 THR A C 1
ATOM 783 O O . THR A 1 92 ? 7.854 -6.639 -10.982 1.00 92.56 92 THR A O 1
ATOM 786 N N . VAL A 1 93 ? 8.924 -6.007 -12.857 1.00 95.06 93 VAL A N 1
ATOM 787 C CA . VAL A 1 93 ? 8.365 -4.647 -12.936 1.00 95.06 93 VAL A CA 1
ATOM 788 C C . VAL A 1 93 ? 6.846 -4.679 -13.049 1.00 95.06 93 VAL A C 1
ATOM 790 O O . VAL A 1 93 ? 6.169 -4.013 -12.270 1.00 95.06 93 VAL A O 1
ATOM 793 N N . TYR A 1 94 ? 6.296 -5.486 -13.960 1.00 95.25 94 TYR A N 1
ATOM 794 C CA . TYR A 1 94 ? 4.848 -5.615 -14.137 1.00 95.25 94 TYR A CA 1
ATOM 795 C C . TYR A 1 94 ? 4.152 -6.061 -12.844 1.00 95.25 94 TYR A C 1
ATOM 797 O O . TYR A 1 94 ? 3.094 -5.550 -12.481 1.00 95.25 94 TYR A O 1
ATOM 805 N N . SER A 1 95 ? 4.781 -6.979 -12.111 1.00 95.12 95 SER A N 1
ATOM 806 C CA . SER A 1 95 ? 4.282 -7.459 -10.825 1.00 95.12 95 SER A CA 1
ATOM 807 C C . SER A 1 95 ? 4.332 -6.396 -9.732 1.00 95.12 95 SER A C 1
ATOM 809 O O . SER A 1 95 ? 3.346 -6.209 -9.025 1.00 95.12 95 SER A O 1
ATOM 811 N N . ALA A 1 96 ? 5.438 -5.660 -9.606 1.00 97.00 96 ALA A N 1
ATOM 812 C CA . ALA A 1 96 ? 5.529 -4.552 -8.656 1.00 97.00 96 ALA A CA 1
ATOM 813 C C . ALA A 1 96 ? 4.515 -3.444 -8.985 1.00 97.00 96 ALA A C 1
ATOM 815 O O . ALA A 1 96 ? 3.832 -2.942 -8.093 1.00 97.00 96 ALA A O 1
ATOM 816 N N . LYS A 1 97 ? 4.364 -3.122 -10.275 1.00 97.94 97 LYS A N 1
ATOM 817 C CA . LYS A 1 97 ? 3.401 -2.143 -10.782 1.00 97.94 97 LYS A CA 1
ATOM 818 C C . LYS A 1 97 ? 1.977 -2.493 -10.363 1.00 97.94 97 LYS A C 1
ATOM 820 O O . LYS A 1 97 ? 1.303 -1.619 -9.832 1.00 97.94 97 LYS A O 1
ATOM 825 N N . SER A 1 98 ? 1.539 -3.746 -10.539 1.00 97.50 98 SER A N 1
ATOM 826 C CA . SER A 1 98 ? 0.168 -4.129 -10.171 1.00 97.50 98 SER A CA 1
ATOM 827 C C . SER A 1 98 ? -0.120 -3.912 -8.684 1.00 97.50 98 SER A C 1
ATOM 829 O O . SER A 1 98 ? -1.175 -3.392 -8.340 1.00 97.50 98 SER A O 1
ATOM 831 N N . PHE A 1 99 ? 0.840 -4.214 -7.799 1.00 97.94 99 PHE A N 1
ATOM 832 C CA . PHE A 1 99 ? 0.666 -3.941 -6.370 1.00 97.94 99 PHE A CA 1
ATOM 833 C C . PHE A 1 99 ? 0.563 -2.437 -6.087 1.00 97.94 99 PHE A C 1
ATOM 835 O O . PHE A 1 99 ? -0.315 -2.015 -5.338 1.00 97.94 99 PHE A O 1
ATOM 842 N N . VAL A 1 100 ? 1.426 -1.618 -6.698 1.00 98.25 100 VAL A N 1
ATOM 843 C CA . VAL A 1 100 ? 1.391 -0.158 -6.518 1.00 98.25 100 VAL A CA 1
ATOM 844 C C . VAL A 1 100 ? 0.061 0.426 -6.997 1.00 98.25 100 VAL A C 1
ATOM 846 O O . VAL A 1 100 ? -0.546 1.224 -6.284 1.00 98.25 100 VAL A O 1
ATOM 849 N N . GLU A 1 101 ? -0.410 0.018 -8.176 1.00 98.31 101 GLU A N 1
ATOM 850 C CA . GLU A 1 101 ? -1.665 0.503 -8.756 1.00 98.31 101 GLU A CA 1
ATOM 851 C C . GLU A 1 101 ? -2.871 0.172 -7.883 1.00 98.31 101 GLU A C 1
ATOM 853 O O . GLU A 1 101 ? -3.683 1.060 -7.623 1.00 98.31 101 GLU A O 1
ATOM 858 N N . ASP A 1 102 ? -2.957 -1.056 -7.370 1.00 97.75 102 ASP A N 1
ATOM 859 C CA . ASP A 1 102 ? -4.069 -1.463 -6.512 1.00 97.75 102 ASP A CA 1
ATOM 860 C C . ASP A 1 102 ? -4.146 -0.593 -5.254 1.00 97.75 102 ASP A C 1
ATOM 862 O O . ASP A 1 102 ? -5.219 -0.091 -4.913 1.00 97.75 102 ASP A O 1
ATOM 866 N N . HIS A 1 103 ? -3.015 -0.306 -4.604 1.00 97.88 103 HIS A N 1
ATOM 867 C CA . HIS A 1 103 ? -3.012 0.597 -3.455 1.00 97.88 103 HIS A CA 1
ATOM 868 C C . HIS A 1 103 ? -3.312 2.058 -3.825 1.00 97.88 103 HIS A C 1
ATOM 870 O O . HIS A 1 103 ? -4.076 2.722 -3.119 1.00 97.88 103 HIS A O 1
ATOM 876 N N . LEU A 1 104 ? -2.752 2.572 -4.927 1.00 97.75 104 LEU A N 1
ATOM 877 C CA . LEU A 1 104 ? -3.035 3.934 -5.393 1.00 97.75 104 LEU A CA 1
ATOM 878 C C . LEU A 1 104 ? -4.525 4.119 -5.694 1.00 97.75 104 LEU A C 1
ATOM 880 O O . LEU A 1 104 ? -5.106 5.125 -5.294 1.00 97.75 104 LEU A O 1
ATOM 884 N N . LEU A 1 105 ? -5.165 3.141 -6.339 1.00 97.56 105 LEU A N 1
ATOM 885 C CA . LEU A 1 105 ? -6.596 3.177 -6.635 1.00 97.56 105 LEU A CA 1
ATOM 886 C C . LEU A 1 105 ? -7.439 3.246 -5.359 1.00 97.56 105 LEU A C 1
ATOM 888 O O . LEU A 1 105 ? -8.381 4.040 -5.299 1.00 97.56 105 LEU A O 1
ATOM 892 N N . ARG A 1 106 ? -7.088 2.472 -4.324 1.00 96.44 106 ARG A N 1
ATOM 893 C CA . ARG A 1 106 ? -7.789 2.523 -3.032 1.00 96.44 106 ARG A CA 1
ATOM 894 C C . ARG A 1 106 ? -7.622 3.865 -2.320 1.00 96.44 106 ARG A C 1
ATOM 896 O O . ARG A 1 106 ? -8.586 4.358 -1.740 1.00 96.44 106 ARG A O 1
ATOM 903 N N . LEU A 1 107 ? -6.431 4.464 -2.383 1.00 95.62 107 LEU A N 1
ATOM 904 C CA . LEU A 1 107 ? -6.160 5.793 -1.824 1.00 95.62 107 LEU A CA 1
ATOM 905 C C . LEU A 1 107 ? -6.896 6.903 -2.587 1.00 95.62 107 LEU A C 1
ATOM 907 O O . LEU A 1 107 ? -7.465 7.797 -1.973 1.00 95.62 107 LEU A O 1
ATOM 911 N N . ILE A 1 108 ? -6.950 6.838 -3.921 1.00 95.56 108 ILE A N 1
ATOM 912 C CA . ILE A 1 108 ? -7.695 7.809 -4.744 1.00 95.56 108 ILE A CA 1
ATOM 913 C C . ILE A 1 108 ? -9.190 7.779 -4.413 1.00 95.56 108 ILE A C 1
ATOM 915 O O . ILE A 1 108 ? -9.830 8.828 -4.341 1.00 95.56 108 ILE A O 1
ATOM 919 N N . ARG A 1 109 ? -9.753 6.581 -4.221 1.00 95.25 109 ARG A N 1
ATOM 920 C CA . ARG A 1 109 ? -11.169 6.395 -3.871 1.00 95.25 109 ARG A CA 1
ATOM 921 C C . ARG A 1 109 ? -11.459 6.611 -2.384 1.00 95.25 109 ARG A C 1
ATOM 923 O O . ARG A 1 109 ? -12.616 6.788 -2.019 1.00 95.25 109 ARG A O 1
ATOM 930 N N . ASN A 1 110 ? -10.416 6.631 -1.557 1.00 94.38 110 ASN A N 1
ATOM 931 C CA . ASN A 1 110 ? -10.480 6.587 -0.101 1.00 94.38 110 ASN A CA 1
ATOM 932 C C . ASN A 1 110 ? -11.371 5.453 0.431 1.00 94.38 110 ASN A C 1
ATOM 934 O O . ASN A 1 110 ? -12.159 5.655 1.352 1.00 94.38 110 ASN A O 1
ATOM 938 N N . ASP A 1 111 ? -11.222 4.249 -0.129 1.00 92.81 111 ASP A N 1
ATOM 939 C CA . ASP A 1 111 ? -12.051 3.079 0.219 1.00 92.81 111 ASP A CA 1
ATOM 940 C C . ASP A 1 111 ? -11.962 2.694 1.712 1.00 92.81 111 ASP A C 1
ATOM 942 O O . ASP A 1 111 ? -12.814 1.976 2.229 1.00 92.81 111 ASP A O 1
ATOM 946 N N . PHE A 1 112 ? -10.927 3.178 2.404 1.00 92.00 112 PHE A N 1
ATOM 947 C CA . PHE A 1 112 ? -10.649 2.926 3.817 1.00 92.00 112 PHE A CA 1
ATOM 948 C C . PHE A 1 112 ? -11.117 4.039 4.759 1.00 92.00 112 PHE A C 1
ATOM 950 O O . PHE A 1 112 ? -11.045 3.864 5.972 1.00 92.00 112 PHE A O 1
ATOM 957 N N . GLY A 1 113 ? -11.568 5.181 4.229 1.00 93.94 113 GLY A N 1
ATOM 958 C CA . GLY A 1 113 ? -12.003 6.319 5.042 1.00 93.94 113 GLY A CA 1
ATOM 959 C C . GLY A 1 113 ? -10.897 6.945 5.899 1.00 93.94 113 GLY A C 1
ATOM 960 O O . GLY A 1 113 ? -11.199 7.537 6.929 1.00 93.94 113 GLY A O 1
ATOM 961 N N . VAL A 1 114 ? -9.633 6.813 5.494 1.00 95.06 114 VAL A N 1
ATOM 962 C CA . VAL A 1 114 ? -8.478 7.355 6.227 1.00 95.06 114 VAL A CA 1
ATOM 963 C C . VAL A 1 114 ? -8.290 8.845 5.932 1.00 95.06 114 VAL A C 1
ATOM 965 O O . VAL A 1 114 ? -8.715 9.334 4.884 1.00 95.06 114 VAL A O 1
ATOM 968 N N . ALA A 1 115 ? -7.623 9.563 6.832 1.00 93.94 115 ALA A N 1
ATOM 969 C CA . ALA A 1 115 ? -7.284 10.982 6.716 1.00 93.94 115 ALA A CA 1
ATOM 970 C C . ALA A 1 115 ? -5.804 11.228 6.363 1.00 93.94 115 ALA A C 1
ATOM 972 O O . ALA A 1 115 ? -5.424 12.353 6.038 1.00 93.94 115 ALA A O 1
ATOM 973 N N . SER A 1 116 ? -4.946 10.199 6.388 1.00 93.94 116 SER A N 1
ATOM 974 C CA . SER A 1 116 ? -3.525 10.316 6.015 1.00 93.94 116 SER A CA 1
ATOM 975 C C . SER A 1 116 ? -2.913 9.008 5.499 1.00 93.94 116 SER A C 1
ATOM 977 O O . SER A 1 116 ? -3.439 7.924 5.754 1.00 93.94 116 SER A O 1
ATOM 979 N N . LEU A 1 117 ? -1.753 9.086 4.830 1.00 92.38 117 LEU A N 1
ATOM 980 C CA . LEU A 1 117 ? -0.973 7.894 4.454 1.00 92.38 117 LEU A CA 1
ATOM 981 C C . LEU A 1 117 ? -0.456 7.118 5.675 1.00 92.38 117 LEU A C 1
ATOM 983 O O . LEU A 1 117 ? -0.396 5.892 5.650 1.00 92.38 117 LEU A O 1
ATOM 987 N N . ASN A 1 118 ? -0.115 7.810 6.764 1.00 94.12 118 ASN A N 1
ATOM 988 C CA . ASN A 1 118 ? 0.282 7.147 8.008 1.00 94.12 118 ASN A CA 1
ATOM 989 C C . ASN A 1 118 ? -0.879 6.338 8.603 1.00 94.12 118 ASN A C 1
ATOM 991 O O . ASN A 1 118 ? -0.700 5.200 9.035 1.00 94.12 118 ASN A O 1
ATOM 995 N N . GLU A 1 119 ? -2.085 6.907 8.603 1.00 95.69 119 GLU A N 1
ATOM 996 C CA . GLU A 1 119 ? -3.284 6.186 9.023 1.00 95.69 119 GLU A CA 1
ATOM 997 C C . GLU A 1 119 ? -3.585 5.007 8.098 1.00 95.69 119 GLU A C 1
ATOM 999 O O . GLU A 1 119 ? -3.919 3.928 8.582 1.00 95.69 119 GLU A O 1
ATOM 1004 N N . TYR A 1 120 ? -3.368 5.165 6.790 1.00 96.62 120 TYR A N 1
ATOM 1005 C CA . TYR A 1 120 ? -3.453 4.059 5.845 1.00 96.62 120 TYR A CA 1
ATOM 1006 C C . TYR A 1 120 ? -2.510 2.908 6.218 1.00 96.62 120 TYR A C 1
ATOM 1008 O O . TYR A 1 120 ? -2.953 1.769 6.361 1.00 96.62 120 TYR A O 1
ATOM 1016 N N . GLY A 1 121 ? -1.233 3.196 6.479 1.00 95.62 121 GLY A N 1
ATOM 1017 C CA . GLY A 1 121 ? -0.268 2.195 6.939 1.00 95.62 121 GLY A CA 1
ATOM 1018 C C . GLY A 1 121 ? -0.684 1.509 8.246 1.00 95.62 121 GLY A C 1
ATOM 1019 O O . GLY A 1 121 ? -0.597 0.283 8.361 1.00 95.62 121 GLY A O 1
ATOM 1020 N N . LYS A 1 122 ? -1.214 2.272 9.213 1.00 95.19 122 LYS A N 1
ATOM 1021 C CA . LYS A 1 122 ? -1.786 1.723 10.456 1.00 95.19 122 LYS A CA 1
ATOM 1022 C C . LYS A 1 122 ? -2.978 0.811 10.176 1.00 95.19 122 LYS A C 1
ATOM 1024 O O . LYS A 1 122 ? -3.061 -0.262 10.772 1.00 95.19 122 LYS A O 1
ATOM 1029 N N . PHE A 1 123 ? -3.861 1.183 9.256 1.00 96.44 123 PHE A N 1
ATOM 1030 C CA . PHE A 1 123 ? -5.001 0.362 8.862 1.00 96.44 123 PHE A CA 1
ATOM 1031 C C . PHE A 1 123 ? -4.544 -0.965 8.242 1.00 96.44 123 PHE A C 1
ATOM 1033 O O . PHE A 1 123 ? -4.985 -2.030 8.667 1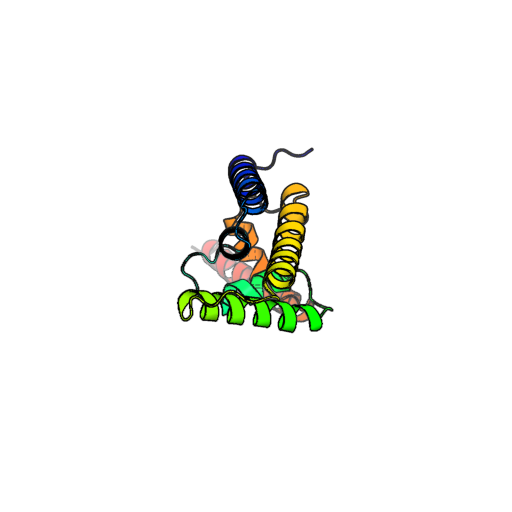.00 96.44 123 PHE A O 1
ATOM 1040 N N . LEU A 1 124 ? -3.578 -0.929 7.319 1.00 96.50 124 LEU A N 1
ATOM 1041 C CA . LEU A 1 124 ? -2.999 -2.132 6.706 1.00 96.50 124 LEU A CA 1
ATOM 1042 C C . LEU A 1 124 ? -2.251 -3.031 7.710 1.00 96.50 124 LEU A C 1
ATOM 1044 O O . LEU A 1 124 ? -1.959 -4.191 7.422 1.00 96.50 124 LEU A O 1
ATOM 1048 N N . SER A 1 125 ? -1.924 -2.521 8.901 1.00 94.56 125 SER A N 1
ATOM 1049 C CA . SER A 1 125 ? -1.335 -3.322 9.982 1.00 94.56 125 SER A CA 1
ATOM 1050 C C . SER A 1 125 ? -2.367 -4.165 10.748 1.00 94.56 125 SER A C 1
ATOM 1052 O O . SER A 1 125 ? -1.992 -5.084 11.494 1.00 94.56 125 SER A O 1
ATOM 1054 N N . LEU A 1 126 ? -3.663 -3.878 10.564 1.00 95.12 126 LEU A N 1
ATOM 1055 C CA . LEU A 1 126 ? -4.754 -4.592 11.213 1.00 95.12 126 LEU A CA 1
ATOM 1056 C C . LEU A 1 126 ? -4.852 -6.043 10.710 1.00 95.12 126 LEU A C 1
ATOM 1058 O O . LEU A 1 126 ? -4.481 -6.349 9.578 1.00 95.12 126 LEU A O 1
ATOM 1062 N N . PRO A 1 127 ? -5.376 -6.968 11.531 1.00 93.19 127 PRO A N 1
ATOM 1063 C CA . PRO A 1 127 ? -5.708 -8.311 11.078 1.00 93.19 127 PRO A CA 1
ATOM 1064 C C . PRO A 1 127 ? -6.752 -8.271 9.962 1.00 93.19 127 PRO A C 1
ATOM 1066 O O . PRO A 1 127 ? -7.686 -7.480 10.016 1.00 93.19 127 PRO A O 1
ATOM 1069 N N . THR A 1 128 ? -6.638 -9.179 9.001 1.00 92.69 128 THR A N 1
ATOM 1070 C CA . THR A 1 128 ? -7.636 -9.365 7.937 1.00 92.69 128 THR A CA 1
ATOM 1071 C C . THR A 1 128 ? -8.769 -10.307 8.357 1.00 92.69 128 THR A C 1
ATOM 1073 O O . THR A 1 128 ? -9.854 -10.286 7.786 1.00 92.69 128 THR A O 1
ATOM 1076 N N . ASN A 1 129 ? -8.551 -11.124 9.394 1.00 92.75 129 ASN A N 1
ATOM 1077 C CA . ASN A 1 129 ? -9.566 -12.023 9.933 1.00 92.75 129 ASN A CA 1
ATOM 1078 C C . ASN A 1 129 ? -10.600 -11.253 10.779 1.00 92.75 129 ASN A C 1
ATOM 1080 O O . ASN A 1 129 ? -10.263 -10.667 11.813 1.00 92.75 129 ASN A O 1
ATOM 1084 N N . VAL A 1 130 ? -11.868 -11.313 10.362 1.00 93.06 130 VAL A N 1
ATOM 1085 C CA . VAL A 1 130 ? -12.992 -10.604 10.997 1.00 93.06 130 VAL A CA 1
ATOM 1086 C C . VAL A 1 130 ? -13.206 -11.015 12.454 1.00 93.06 130 VAL A C 1
ATOM 1088 O O . VAL A 1 130 ? -13.497 -10.163 13.290 1.00 93.06 130 VAL A O 1
ATOM 1091 N N . GLU A 1 131 ? -13.040 -12.292 12.789 1.00 94.56 131 GLU A N 1
ATOM 1092 C CA . GLU A 1 131 ? -13.206 -12.773 14.163 1.00 94.56 131 GLU A CA 1
ATOM 1093 C C . GLU A 1 131 ? -12.120 -12.200 15.082 1.00 94.56 131 GLU A C 1
ATOM 1095 O O . GLU A 1 131 ? -12.400 -11.720 16.181 1.00 94.56 131 GLU A O 1
ATOM 1100 N N . THR A 1 132 ? -10.879 -12.134 14.593 1.00 94.75 132 THR A N 1
ATOM 1101 C CA . THR A 1 132 ? -9.783 -11.459 15.297 1.00 94.75 132 THR A CA 1
ATOM 1102 C C . THR A 1 132 ? -10.064 -9.965 15.479 1.00 94.75 132 THR A C 1
ATOM 1104 O O . THR A 1 132 ? -9.790 -9.422 16.551 1.00 94.75 132 THR A O 1
ATOM 1107 N N . LEU A 1 133 ? -10.625 -9.290 14.469 1.00 95.00 133 LEU A N 1
ATOM 1108 C CA . LEU A 1 133 ? -11.020 -7.880 14.571 1.00 95.00 133 LEU A CA 1
ATOM 1109 C C . LEU A 1 133 ? -12.118 -7.671 15.625 1.00 95.00 133 LEU A C 1
ATOM 1111 O O . LEU A 1 133 ? -11.990 -6.780 16.465 1.00 95.00 133 LEU A O 1
ATOM 1115 N N . LYS A 1 134 ? -13.154 -8.518 15.636 1.00 96.25 134 LYS A N 1
ATOM 1116 C CA . LYS A 1 134 ? -14.247 -8.463 16.622 1.00 96.25 134 LYS A CA 1
ATOM 1117 C C . LYS A 1 134 ? -13.738 -8.633 18.051 1.00 96.25 134 LYS A C 1
ATOM 1119 O O . LYS A 1 134 ? -14.072 -7.817 18.906 1.00 96.25 134 LYS A O 1
ATOM 1124 N N . LYS A 1 135 ? -12.876 -9.627 18.289 1.00 96.00 135 LYS A N 1
ATOM 1125 C CA . LYS A 1 135 ? -12.254 -9.854 19.604 1.00 96.00 135 LYS A CA 1
ATOM 1126 C C . LYS A 1 135 ? -11.416 -8.662 20.062 1.00 96.00 135 LYS A C 1
ATOM 1128 O O . LYS A 1 135 ? -11.483 -8.268 21.223 1.00 96.00 135 LYS A O 1
ATOM 1133 N N . ARG A 1 136 ? -10.641 -8.051 19.155 1.00 95.00 136 ARG A N 1
ATOM 1134 C CA . ARG A 1 136 ? -9.868 -6.837 19.472 1.00 95.00 136 ARG A CA 1
ATOM 1135 C C . ARG A 1 136 ? -10.771 -5.670 19.855 1.00 95.00 136 ARG A C 1
ATOM 1137 O O . ARG A 1 136 ? -10.475 -5.006 20.842 1.00 95.00 136 ARG A O 1
ATOM 1144 N N . ARG A 1 137 ? -11.860 -5.445 19.114 1.00 96.38 137 ARG A N 1
ATOM 1145 C CA . ARG A 1 137 ? -12.843 -4.403 19.438 1.00 96.38 137 ARG A CA 1
ATOM 1146 C C . ARG A 1 137 ? -13.423 -4.610 20.837 1.00 96.38 137 ARG A C 1
ATOM 1148 O O . ARG A 1 137 ? -13.380 -3.695 21.641 1.00 96.38 137 ARG A O 1
ATOM 1155 N N . GLU A 1 138 ? -13.855 -5.827 21.161 1.00 96.62 138 GLU A N 1
ATOM 1156 C CA . GLU A 1 138 ? -14.419 -6.141 22.479 1.00 96.62 138 GLU A CA 1
ATOM 1157 C C . GLU A 1 138 ? -13.439 -5.856 23.634 1.00 96.62 138 GLU A C 1
ATOM 1159 O O . GLU A 1 138 ? -13.826 -5.310 24.667 1.00 96.62 138 GLU A O 1
ATOM 1164 N N . HIS A 1 139 ? -12.156 -6.198 23.469 1.00 95.31 139 HIS A N 1
ATOM 1165 C CA . HIS A 1 139 ? -11.125 -5.877 24.461 1.00 95.31 139 HIS A CA 1
ATOM 1166 C C . HIS A 1 139 ? -10.903 -4.367 24.614 1.00 95.31 139 HIS A C 1
ATOM 1168 O O . HIS A 1 139 ? -10.723 -3.895 25.738 1.00 95.31 139 HIS A O 1
ATOM 1174 N N . LEU A 1 140 ? -10.919 -3.616 23.509 1.00 95.75 140 LEU A N 1
ATOM 1175 C CA . LEU A 1 140 ? -10.776 -2.159 23.527 1.00 95.75 140 LEU A CA 1
ATOM 1176 C C . LEU A 1 140 ? -11.978 -1.491 24.204 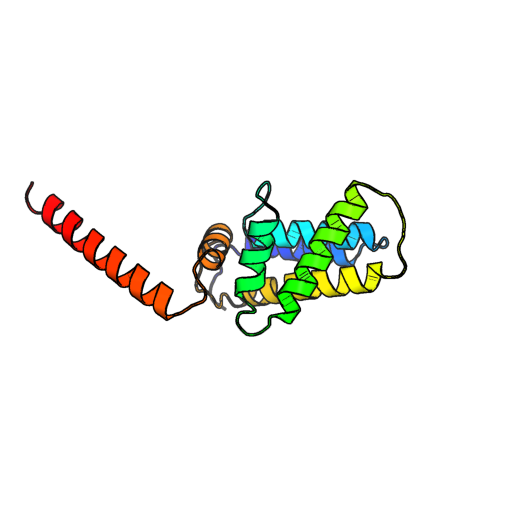1.00 95.75 140 LEU A C 1
ATOM 1178 O O . LEU A 1 140 ? -11.777 -0.669 25.092 1.00 95.75 140 LEU A O 1
ATOM 1182 N N . ASP A 1 141 ? -13.201 -1.905 23.867 1.00 96.56 141 ASP A N 1
ATOM 1183 C CA . ASP A 1 141 ? -14.433 -1.376 24.463 1.00 96.56 141 ASP A CA 1
ATOM 1184 C C . ASP A 1 141 ? -14.440 -1.584 25.986 1.00 96.56 141 ASP A C 1
ATOM 1186 O O . ASP A 1 141 ? -14.722 -0.661 26.752 1.00 96.56 141 ASP A O 1
ATOM 1190 N N . ARG A 1 142 ? -14.050 -2.782 26.449 1.00 95.44 142 ARG A N 1
ATOM 1191 C CA . ARG A 1 142 ? -13.907 -3.075 27.885 1.00 95.44 142 ARG A CA 1
ATOM 1192 C C . ARG A 1 142 ? -12.842 -2.205 28.557 1.00 95.44 142 ARG A C 1
ATOM 1194 O O . ARG A 1 142 ? -13.059 -1.735 29.672 1.00 95.44 142 ARG A O 1
ATOM 1201 N N . ALA A 1 143 ? -11.699 -1.990 27.906 1.00 95.75 143 ALA A N 1
ATOM 1202 C CA . ALA A 1 143 ? -10.627 -1.161 28.451 1.00 95.75 143 ALA A CA 1
ATOM 1203 C C . ALA A 1 143 ? -11.048 0.312 28.590 1.00 95.75 143 ALA A C 1
ATOM 1205 O O . ALA A 1 143 ? -10.773 0.915 29.627 1.00 95.75 143 ALA A O 1
ATOM 1206 N N . ILE A 1 144 ? -11.749 0.858 27.590 1.00 95.75 144 ILE A N 1
ATOM 1207 C CA . ILE A 1 144 ? -12.290 2.226 27.607 1.00 95.75 144 ILE A CA 1
ATOM 1208 C C . ILE A 1 144 ? -13.266 2.391 28.777 1.00 95.75 144 ILE A C 1
ATOM 1210 O O . ILE A 1 144 ? -13.072 3.267 29.612 1.00 95.75 144 ILE A O 1
ATOM 1214 N N . GLN A 1 145 ? -14.228 1.472 28.932 1.00 94.75 145 GLN A N 1
ATOM 1215 C CA . GLN A 1 145 ? -15.204 1.526 30.031 1.00 94.75 145 GLN A CA 1
ATOM 1216 C C . GLN A 1 145 ? -14.565 1.557 31.427 1.00 94.75 145 GLN A C 1
ATOM 1218 O O . GLN A 1 145 ? -15.091 2.203 32.331 1.00 94.75 145 GLN A O 1
ATOM 1223 N N . ILE A 1 146 ? -13.462 0.831 31.634 1.00 95.69 146 ILE A N 1
ATOM 1224 C CA . ILE A 1 146 ? -12.754 0.817 32.923 1.00 95.69 146 ILE A CA 1
ATOM 1225 C C . ILE A 1 146 ? -12.047 2.156 33.174 1.00 95.69 146 ILE A C 1
ATOM 1227 O O . ILE A 1 146 ? -12.017 2.615 34.315 1.00 95.69 146 ILE A O 1
ATOM 1231 N N . ARG A 1 147 ? -11.471 2.773 32.136 1.00 92.62 147 ARG A N 1
ATOM 1232 C CA . ARG A 1 147 ? -10.745 4.046 32.252 1.00 92.62 147 ARG A CA 1
ATOM 1233 C C . ARG A 1 147 ? -11.692 5.230 32.439 1.00 92.62 147 ARG A C 1
ATOM 1235 O O . ARG A 1 147 ? -11.507 5.963 33.400 1.00 92.62 147 ARG A O 1
ATOM 1242 N N . ASP A 1 148 ? -12.765 5.318 31.656 1.00 91.62 148 ASP A N 1
ATOM 1243 C CA . ASP A 1 148 ? -13.755 6.401 31.772 1.00 91.62 148 ASP A CA 1
ATOM 1244 C C . ASP A 1 148 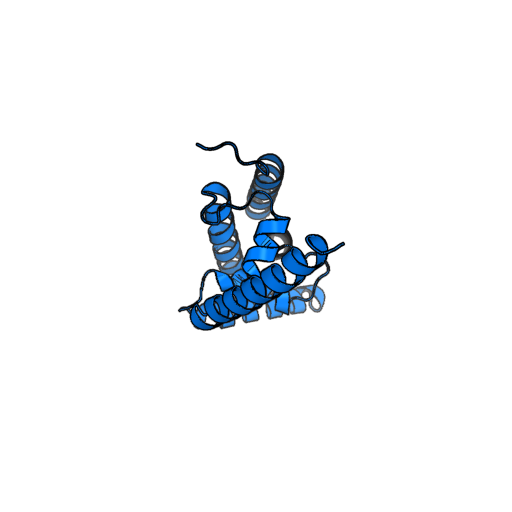? -14.431 6.429 33.154 1.00 91.62 148 ASP A C 1
ATOM 1246 O O . ASP A 1 148 ? -14.667 7.488 33.736 1.00 91.62 148 ASP A O 1
ATOM 1250 N N . LYS A 1 149 ? -14.716 5.251 33.730 1.00 79.56 149 LYS A N 1
ATOM 1251 C CA . LYS A 1 149 ? -15.268 5.145 35.093 1.00 79.56 149 LYS A CA 1
ATOM 1252 C C . LYS A 1 149 ? -14.294 5.621 36.166 1.00 79.56 149 LYS A C 1
ATOM 1254 O O . LYS A 1 149 ? -14.738 6.129 37.194 1.00 79.56 149 LYS A O 1
ATOM 1259 N N . LYS A 1 150 ? -12.990 5.435 35.946 1.00 71.62 150 LYS A N 1
ATOM 1260 C CA . LYS A 1 150 ? -11.956 5.892 36.874 1.00 71.62 150 LYS A CA 1
ATOM 1261 C C . LYS A 1 150 ? -11.851 7.419 36.859 1.00 71.62 150 LYS A C 1
ATOM 1263 O O . LYS A 1 150 ? -11.837 8.010 37.928 1.00 71.62 150 LYS A O 1
ATOM 1268 N N . ASP A 1 151 ? -11.905 8.026 35.677 1.00 61.97 151 ASP A N 1
ATOM 1269 C CA . ASP A 1 151 ? -11.845 9.485 35.508 1.00 61.97 151 ASP A CA 1
ATOM 1270 C C . ASP A 1 151 ? -13.135 10.197 35.967 1.00 61.97 151 ASP A C 1
ATOM 1272 O O . ASP A 1 151 ? -13.127 11.393 36.225 1.00 61.97 151 ASP A O 1
ATOM 1276 N N . SER A 1 152 ? -14.250 9.467 36.105 1.00 59.47 152 SER A N 1
ATOM 1277 C CA . SER A 1 152 ? -15.517 9.983 36.658 1.00 59.47 152 SER A CA 1
ATOM 1278 C C . SER A 1 152 ? -15.625 9.862 38.189 1.00 59.47 152 SER A C 1
ATOM 1280 O O . SER A 1 152 ? -16.649 10.240 38.757 1.00 59.47 152 SER A O 1
ATOM 1282 N N . SER A 1 153 ? -14.627 9.256 38.844 1.00 56.56 153 SER A N 1
ATOM 1283 C CA . SER A 1 153 ? -14.609 8.979 40.292 1.00 56.56 153 SER A CA 1
ATOM 1284 C C . SER A 1 153 ? -13.500 9.740 41.043 1.00 56.56 153 SER A C 1
ATOM 1286 O O . SER A 1 153 ? -13.305 9.487 42.233 1.00 56.56 153 SER A O 1
ATOM 1288 N N . GLU A 1 154 ? -12.789 10.643 40.359 1.00 47.88 154 GLU A N 1
ATOM 1289 C CA . GLU A 1 154 ? -11.819 11.621 40.891 1.00 47.88 154 GLU A CA 1
ATOM 1290 C C . GLU A 1 154 ? -12.364 13.045 40.700 1.00 47.88 154 GLU A C 1
ATOM 1292 O O . GLU A 1 154 ? -12.129 13.882 41.601 1.00 47.88 154 GLU A O 1
#

Secondary structure (DSSP, 8-state):
-PPPTTHHHHHHHHHHHHHHHT-S-HHHHHHHHHHHHHHHTT-TTS-HHHHHHHHGGGGTT-HHHHHHHHHHHHHHHHHHH-----TTHHHHHHHHHHHHHHHHHHHHHTTT--SSHHHHHHHHTS-S-HHHHHHHHHHHHHHHHHHHHHHT--